Protein AF-A0A6L8GUC5-F1 (afdb_monomer_lite)

pLDDT: mean 73.07, std 18.6, range [39.16, 97.0]

Secondary structure (DSSP, 8-state):
---------------------------------------------SEEEEEEE-SS-EEEEEEETTS-S------S-HHHHHHHHHH--

Structure (mmCIF, N/CA/C/O backbone):
data_AF-A0A6L8GUC5-F1
#
_entry.id   AF-A0A6L8GUC5-F1
#
loop_
_atom_site.group_PDB
_atom_site.id
_atom_site.type_symbol
_atom_site.label_atom_id
_atom_site.label_alt_id
_atom_site.label_comp_id
_atom_site.label_asym_id
_atom_site.label_entity_id
_atom_site.label_seq_id
_atom_site.pdbx_PDB_ins_code
_atom_site.Cartn_x
_atom_site.Cartn_y
_atom_site.Cartn_z
_atom_site.occupancy
_atom_site.B_iso_or_equiv
_atom_site.auth_seq_id
_atom_site.auth_comp_id
_atom_site.auth_asym_id
_atom_site.auth_atom_id
_atom_site.pdbx_PDB_model_num
ATOM 1 N N . MET A 1 1 ? -47.041 -17.495 -67.214 1.00 46.00 1 MET A N 1
ATOM 2 C CA . MET A 1 1 ? -47.764 -18.762 -67.473 1.00 46.00 1 MET A CA 1
ATOM 3 C C . MET A 1 1 ? -47.271 -19.333 -68.798 1.00 46.00 1 MET A C 1
ATOM 5 O O . MET A 1 1 ? -47.222 -18.577 -69.756 1.00 46.00 1 MET A O 1
ATOM 9 N N . ARG A 1 2 ? -46.959 -20.638 -68.843 1.00 44.31 2 ARG A N 1
ATOM 10 C CA . ARG A 1 2 ? -46.430 -21.436 -69.979 1.00 44.31 2 ARG A CA 1
ATOM 11 C C . ARG A 1 2 ? -44.902 -21.463 -70.136 1.00 44.31 2 ARG A C 1
ATOM 13 O O . ARG A 1 2 ? -44.302 -20.837 -70.997 1.00 44.31 2 ARG A O 1
ATOM 20 N N . SER A 1 3 ? -44.328 -22.291 -69.272 1.00 44.06 3 SER A N 1
ATOM 21 C CA . SER A 1 3 ? -43.282 -23.268 -69.573 1.00 44.06 3 SER A CA 1
ATOM 22 C C . SER A 1 3 ? -43.318 -23.830 -71.001 1.00 44.06 3 SER A C 1
ATOM 24 O O . SER A 1 3 ? -44.384 -24.253 -71.445 1.00 44.06 3 SER A O 1
ATOM 26 N N . ARG A 1 4 ? -42.145 -23.961 -71.643 1.00 45.56 4 ARG A N 1
ATOM 27 C CA . ARG A 1 4 ? -41.763 -25.116 -72.482 1.00 45.56 4 ARG A CA 1
ATOM 28 C C . ARG A 1 4 ? -40.240 -25.323 -72.449 1.00 45.56 4 ARG A C 1
ATOM 30 O O . ARG A 1 4 ? -39.478 -24.504 -72.946 1.00 45.56 4 ARG A O 1
ATOM 37 N N . SER A 1 5 ? -39.848 -26.426 -71.822 1.00 44.97 5 SER A N 1
ATOM 38 C CA . SER A 1 5 ? -38.531 -27.080 -71.841 1.00 44.97 5 SER A CA 1
ATOM 39 C C . SER A 1 5 ? -38.211 -27.675 -73.243 1.00 44.97 5 SER A C 1
ATOM 41 O O . SER A 1 5 ? -39.000 -27.488 -74.167 1.00 44.97 5 SER A O 1
ATOM 43 N N . PRO A 1 6 ? -37.180 -28.528 -73.415 1.00 52.28 6 PRO A N 1
ATOM 44 C CA . PRO A 1 6 ? -35.756 -28.223 -73.581 1.00 52.28 6 PRO A CA 1
ATOM 45 C C . PRO A 1 6 ? -35.207 -28.754 -74.934 1.00 52.28 6 PRO A C 1
ATOM 47 O O . PRO A 1 6 ? -35.812 -29.617 -75.566 1.00 52.28 6 PRO A O 1
ATOM 50 N N . ALA A 1 7 ? -34.023 -28.315 -75.374 1.00 49.47 7 ALA A N 1
ATOM 51 C CA . ALA A 1 7 ? -33.326 -28.927 -76.515 1.00 49.47 7 ALA A CA 1
ATOM 52 C C . ALA A 1 7 ? -32.170 -29.810 -76.022 1.00 49.47 7 ALA A C 1
ATOM 54 O O . ALA A 1 7 ? -31.061 -29.350 -75.762 1.00 49.47 7 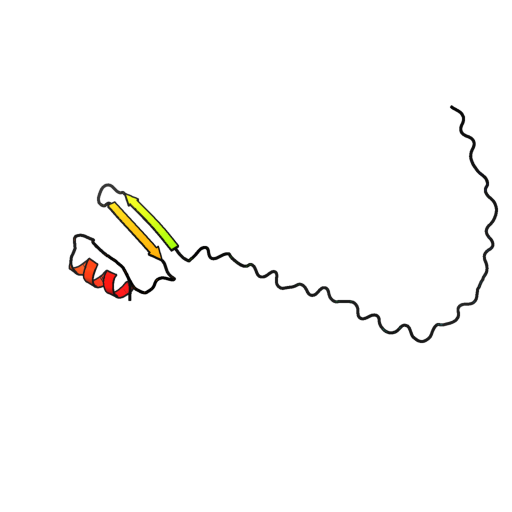ALA A O 1
ATOM 55 N N . PHE A 1 8 ? -32.462 -31.100 -75.881 1.00 49.47 8 PHE A N 1
ATOM 56 C CA . PHE A 1 8 ? -31.504 -32.173 -75.640 1.00 49.47 8 PHE A CA 1
ATOM 57 C C . PHE A 1 8 ? -30.896 -32.591 -76.985 1.00 49.47 8 PHE A C 1
ATOM 59 O O . PHE A 1 8 ? -31.599 -33.157 -77.823 1.00 49.47 8 PHE A O 1
ATOM 66 N N . ARG A 1 9 ? -29.605 -32.332 -77.233 1.00 54.75 9 ARG A N 1
ATOM 67 C CA . ARG A 1 9 ? -28.910 -32.977 -78.359 1.00 54.75 9 ARG A CA 1
ATOM 68 C C . ARG A 1 9 ? -27.417 -33.196 -78.102 1.00 54.75 9 ARG A C 1
ATOM 70 O O . ARG A 1 9 ? -26.587 -32.325 -78.309 1.00 54.75 9 ARG A O 1
ATOM 77 N N . ASN A 1 10 ? -27.148 -34.447 -77.740 1.00 39.16 10 ASN A N 1
ATOM 78 C CA . ASN A 1 10 ? -25.993 -35.280 -78.070 1.00 39.16 10 ASN A CA 1
ATOM 79 C C . ASN A 1 10 ? -24.582 -34.843 -77.665 1.00 39.16 10 ASN A C 1
ATOM 81 O O . ASN A 1 10 ? -23.851 -34.194 -78.409 1.00 39.16 10 ASN A O 1
ATOM 85 N N . ARG A 1 11 ? -24.157 -35.476 -76.561 1.00 48.25 11 ARG A N 1
ATOM 86 C CA . ARG A 1 11 ? -22.895 -36.221 -76.432 1.00 48.25 11 ARG A CA 1
ATOM 87 C C . ARG A 1 11 ? -22.184 -36.447 -77.776 1.00 48.25 11 ARG A C 1
ATOM 89 O O . ARG A 1 11 ? -22.610 -37.279 -78.576 1.00 48.25 11 ARG A O 1
ATOM 96 N N . ARG A 1 12 ? -21.027 -35.810 -77.951 1.00 45.62 12 ARG A N 1
ATOM 97 C CA . ARG A 1 12 ? -19.904 -36.429 -78.657 1.00 45.62 12 ARG A CA 1
ATOM 98 C C . ARG A 1 12 ? -18.814 -36.684 -77.633 1.00 45.62 12 ARG A C 1
ATOM 100 O O . ARG A 1 12 ? -18.110 -35.778 -77.210 1.00 45.62 12 ARG A O 1
ATOM 107 N N . VAL A 1 13 ? -18.756 -37.936 -77.200 1.00 51.56 13 VAL A N 1
ATOM 108 C CA . VAL A 1 13 ? -17.627 -38.503 -76.472 1.00 51.56 13 VAL A CA 1
ATOM 109 C C . VAL A 1 13 ? -16.463 -38.523 -77.458 1.00 51.56 13 VAL A C 1
ATOM 111 O O . VAL A 1 13 ? -16.462 -39.320 -78.391 1.00 51.56 13 VAL A O 1
ATOM 114 N N . THR A 1 14 ? -15.507 -37.613 -77.314 1.00 52.09 14 THR A N 1
ATOM 115 C CA . THR A 1 14 ? -14.204 -37.759 -77.965 1.00 52.09 14 THR A CA 1
ATOM 116 C C . THR A 1 14 ? -13.314 -38.569 -77.027 1.00 52.09 14 THR A C 1
ATOM 118 O O . THR A 1 14 ? -13.032 -38.086 -75.929 1.00 52.09 14 THR A O 1
ATOM 121 N N . PRO A 1 15 ? -12.852 -39.771 -77.407 1.00 53.00 15 PRO A N 1
ATOM 122 C CA . PRO A 1 15 ? -11.876 -40.508 -76.626 1.00 53.00 15 PRO A CA 1
ATOM 123 C C . PRO A 1 15 ? -10.509 -39.910 -76.956 1.00 53.00 15 PRO A C 1
ATOM 125 O O . PRO A 1 15 ? -9.774 -40.426 -77.794 1.00 53.00 15 PRO A O 1
ATOM 128 N N . ARG A 1 16 ? -10.183 -38.7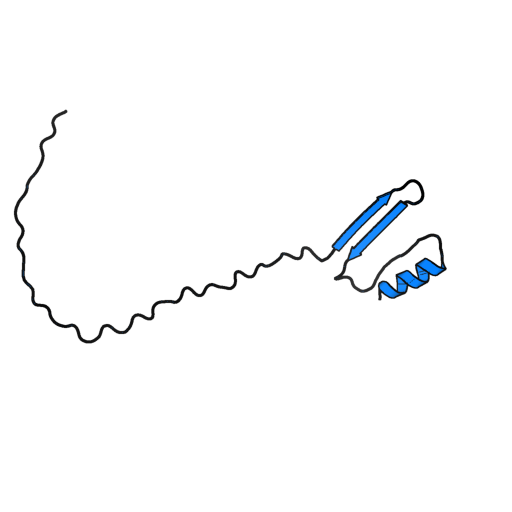48 -76.383 1.00 50.53 16 ARG A N 1
ATOM 129 C CA . ARG A 1 16 ? -8.857 -38.163 -76.585 1.00 50.53 16 ARG A CA 1
ATOM 130 C C . ARG A 1 16 ? -7.918 -38.739 -75.535 1.00 50.53 16 ARG A C 1
ATOM 132 O O . ARG A 1 16 ? -7.785 -38.196 -74.451 1.00 50.53 16 ARG A O 1
ATOM 139 N N . LEU A 1 17 ? -7.386 -39.903 -75.904 1.00 51.06 17 LEU A N 1
ATOM 140 C CA . LEU A 1 17 ? -6.038 -40.399 -75.646 1.00 51.06 17 LEU A CA 1
ATOM 141 C C . LEU A 1 17 ? -5.403 -39.888 -74.345 1.00 51.06 17 LEU A C 1
ATOM 143 O O . LEU A 1 17 ? -4.961 -38.744 -74.271 1.00 51.06 17 LEU A O 1
ATOM 147 N N . MET A 1 18 ? -5.330 -40.782 -73.359 1.00 56.41 18 MET A N 1
ATOM 148 C CA . MET A 1 18 ? -4.521 -40.637 -72.154 1.00 56.41 18 MET A CA 1
ATOM 149 C C . MET A 1 18 ? -3.052 -40.500 -72.568 1.00 56.41 18 MET A C 1
ATOM 151 O O . MET A 1 18 ? -2.337 -41.487 -72.718 1.00 56.41 18 MET A O 1
ATOM 155 N N . VAL A 1 19 ? -2.624 -39.267 -72.830 1.00 57.44 19 VAL A N 1
ATOM 156 C CA . VAL A 1 19 ? -1.211 -38.919 -72.791 1.00 57.44 19 VAL A CA 1
ATOM 157 C C . VAL A 1 19 ? -0.875 -38.900 -71.311 1.00 57.44 19 VAL A C 1
ATOM 159 O O . VAL A 1 19 ? -1.424 -38.117 -70.544 1.00 57.44 19 VAL A O 1
ATOM 162 N N . LEU A 1 20 ? -0.057 -39.861 -70.900 1.00 51.41 20 LEU A N 1
ATOM 163 C CA . LEU A 1 20 ? 0.661 -39.803 -69.640 1.00 51.41 20 LEU A CA 1
ATOM 164 C C . LEU A 1 20 ? 1.477 -38.511 -69.686 1.00 51.41 20 LEU A C 1
ATOM 166 O O . LEU A 1 20 ? 2.441 -38.453 -70.439 1.00 51.41 20 LEU A O 1
ATOM 170 N N . ASP A 1 21 ? 1.064 -37.477 -68.958 1.00 52.25 21 ASP A N 1
ATOM 171 C CA . ASP A 1 21 ? 1.913 -36.326 -68.665 1.00 52.25 21 ASP A CA 1
ATOM 172 C C . ASP A 1 21 ? 3.001 -36.802 -67.681 1.00 52.25 21 ASP A C 1
ATOM 174 O O . ASP A 1 21 ? 2.695 -37.008 -66.500 1.00 52.25 21 ASP A O 1
ATOM 178 N N . PRO A 1 22 ? 4.269 -37.035 -68.084 1.00 64.00 22 PRO A N 1
ATOM 179 C CA . PRO A 1 22 ? 5.332 -37.019 -67.098 1.00 64.00 22 PRO A CA 1
ATOM 180 C C . PRO A 1 22 ? 5.491 -35.554 -66.679 1.00 64.00 22 PRO A C 1
ATOM 182 O O . PRO A 1 22 ? 5.358 -34.655 -67.503 1.00 64.00 22 PRO A O 1
ATOM 185 N N . HIS A 1 23 ? 5.808 -35.306 -65.413 1.00 60.19 23 HIS A N 1
ATOM 186 C CA . HIS A 1 23 ? 6.010 -33.964 -64.849 1.00 60.19 23 HIS A CA 1
ATOM 187 C C . HIS A 1 23 ? 4.724 -33.251 -64.393 1.00 60.19 23 HIS A C 1
ATOM 189 O O . HIS A 1 23 ? 4.480 -32.096 -64.724 1.00 60.19 23 HIS A O 1
ATOM 195 N N . LEU A 1 24 ? 3.964 -33.890 -63.498 1.00 52.16 24 LEU A N 1
ATOM 196 C CA . LEU A 1 24 ? 3.413 -33.141 -62.365 1.00 52.16 24 LEU A CA 1
ATOM 197 C C . LEU A 1 24 ? 4.616 -32.718 -61.498 1.00 52.16 24 LEU A C 1
ATOM 199 O O . LEU A 1 24 ? 5.170 -33.582 -60.811 1.00 52.16 24 LEU A O 1
ATOM 203 N N . PRO A 1 25 ? 5.093 -31.452 -61.518 1.00 58.50 25 PRO A N 1
ATOM 204 C CA . PRO A 1 25 ? 5.946 -30.999 -60.434 1.00 58.50 25 PRO A CA 1
ATOM 205 C C . PRO A 1 25 ? 5.091 -31.120 -59.180 1.00 58.50 25 PRO A C 1
ATOM 207 O O . PRO A 1 25 ? 3.942 -30.676 -59.180 1.00 58.50 25 PRO A O 1
ATOM 210 N N . MET A 1 26 ? 5.612 -31.781 -58.147 1.00 60.19 26 MET A N 1
ATOM 211 C CA . MET A 1 26 ? 4.972 -31.805 -56.840 1.00 60.19 26 MET A CA 1
ATOM 212 C C . MET A 1 26 ? 4.596 -30.368 -56.483 1.00 60.19 26 MET A C 1
ATOM 214 O O . MET A 1 26 ? 5.462 -29.562 -56.144 1.00 60.19 26 MET A O 1
ATOM 218 N N . ALA A 1 27 ? 3.314 -30.030 -56.609 1.00 56.06 27 ALA A N 1
ATOM 219 C CA . ALA A 1 27 ? 2.785 -28.834 -56.005 1.00 56.06 27 ALA A CA 1
ATOM 220 C C . ALA A 1 27 ? 3.040 -29.045 -54.519 1.00 56.06 27 ALA A C 1
ATOM 222 O O . ALA A 1 27 ? 2.448 -29.936 -53.907 1.00 56.06 27 ALA A O 1
ATOM 223 N N . ALA A 1 28 ? 4.016 -28.315 -53.981 1.00 58.16 28 ALA A N 1
ATOM 224 C CA . ALA A 1 28 ? 4.224 -28.227 -52.555 1.00 58.16 28 ALA A CA 1
ATOM 225 C C . ALA A 1 28 ? 2.854 -27.904 -51.962 1.00 58.16 28 ALA A C 1
ATOM 227 O O . ALA A 1 28 ? 2.308 -26.833 -52.222 1.00 58.16 28 ALA A O 1
ATOM 228 N N . ILE A 1 29 ? 2.258 -28.867 -51.257 1.00 62.38 29 ILE A N 1
ATOM 229 C CA . ILE A 1 29 ? 1.064 -28.606 -50.467 1.00 62.38 29 ILE A CA 1
ATOM 230 C C . ILE A 1 29 ? 1.502 -27.485 -49.527 1.00 62.38 29 ILE A C 1
ATOM 232 O O . ILE A 1 29 ? 2.449 -27.702 -48.761 1.00 62.38 29 ILE A O 1
ATOM 236 N N . PRO A 1 30 ? 0.909 -26.283 -49.600 1.00 62.16 30 PRO A N 1
ATOM 237 C CA . PRO A 1 30 ? 1.207 -25.278 -48.612 1.00 62.16 30 PRO A CA 1
ATOM 238 C C . PRO A 1 30 ? 0.624 -25.842 -47.324 1.00 62.16 30 PRO A C 1
ATOM 240 O O . PRO A 1 30 ? -0.592 -25.885 -47.143 1.00 62.16 30 PRO A O 1
ATOM 243 N N . ILE A 1 31 ? 1.495 -26.357 -46.455 1.00 65.50 31 ILE A N 1
ATOM 244 C CA . ILE A 1 31 ? 1.158 -26.508 -45.046 1.00 65.50 31 ILE A CA 1
ATOM 245 C C . ILE A 1 31 ? 0.559 -25.161 -44.643 1.00 65.50 31 ILE A C 1
ATOM 247 O O . ILE A 1 31 ? 1.246 -24.148 -44.816 1.00 65.50 31 ILE A O 1
ATOM 251 N N . PRO A 1 32 ? -0.704 -25.098 -44.175 1.00 59.25 32 PRO A N 1
ATOM 252 C CA . PRO A 1 32 ? -1.158 -23.894 -43.519 1.00 59.25 32 PRO A CA 1
ATOM 253 C C . PRO A 1 32 ? -0.183 -23.728 -42.364 1.00 59.25 32 PRO A C 1
ATOM 255 O O . PRO A 1 32 ? -0.157 -24.549 -41.447 1.00 59.25 32 PRO A O 1
ATOM 258 N N . GLN A 1 33 ? 0.705 -22.739 -42.466 1.00 65.44 33 GLN A N 1
ATOM 259 C CA . GLN A 1 33 ? 1.467 -22.297 -41.321 1.00 65.44 33 GLN A CA 1
ATOM 260 C C . GLN A 1 33 ? 0.393 -21.820 -40.359 1.00 65.44 33 GLN A C 1
ATOM 262 O O . GLN A 1 33 ? -0.127 -20.714 -40.493 1.00 65.44 33 GLN A O 1
ATOM 267 N N . SER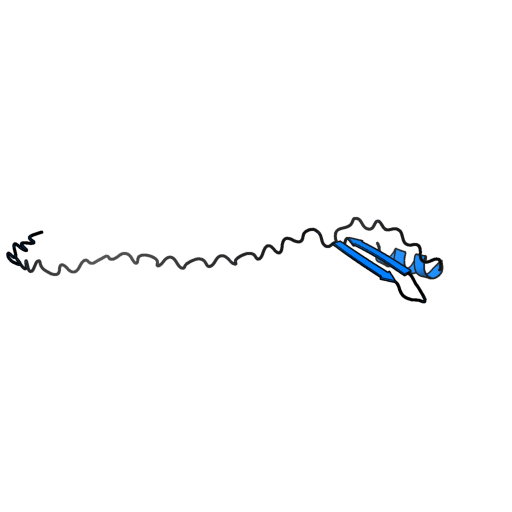 A 1 34 ? -0.026 -22.711 -39.460 1.00 62.78 34 SER A N 1
ATOM 268 C CA . SER A 1 34 ? -0.707 -22.345 -38.241 1.00 62.78 34 SER A CA 1
ATOM 269 C C . SER A 1 34 ? 0.278 -21.418 -37.565 1.00 62.78 34 SER A C 1
ATOM 271 O O . SER A 1 34 ? 1.196 -21.860 -36.875 1.00 62.78 34 SER A O 1
ATOM 273 N N . ALA A 1 35 ? 0.153 -20.127 -37.872 1.00 64.69 35 ALA A N 1
ATOM 274 C CA . ALA A 1 35 ? 0.749 -19.095 -37.070 1.00 64.69 35 ALA A CA 1
ATOM 275 C C . ALA A 1 35 ? 0.389 -19.495 -35.639 1.00 64.69 35 ALA A C 1
ATOM 277 O O . ALA A 1 35 ? -0.792 -19.784 -35.396 1.00 64.69 35 ALA A O 1
ATOM 278 N N . PRO A 1 36 ? 1.351 -19.593 -34.704 1.00 62.12 36 PRO A N 1
ATOM 279 C CA . PRO A 1 36 ? 0.956 -19.517 -33.318 1.00 62.12 36 PRO A CA 1
ATOM 280 C C . PRO A 1 36 ? 0.164 -18.219 -33.266 1.00 62.12 36 PRO A C 1
ATOM 282 O O . PRO A 1 36 ? 0.715 -17.150 -33.534 1.00 62.12 36 PRO A O 1
ATOM 285 N N . SER A 1 37 ? -1.157 -18.326 -33.098 1.00 59.88 37 SER A N 1
ATOM 286 C CA . SER A 1 37 ? -1.982 -17.190 -32.751 1.00 59.88 37 SER A CA 1
ATOM 287 C C . SER A 1 37 ? -1.338 -16.724 -31.470 1.00 59.88 37 SER A C 1
ATOM 289 O O . SER A 1 37 ? -1.518 -17.349 -30.427 1.00 59.88 37 SER A O 1
ATOM 291 N N . ALA A 1 38 ? -0.440 -15.748 -31.596 1.00 61.62 38 ALA A N 1
ATOM 292 C CA . ALA A 1 38 ? 0.138 -15.077 -30.473 1.00 61.62 38 ALA A CA 1
ATOM 293 C C . ALA A 1 38 ? -1.097 -14.549 -29.775 1.00 61.62 38 ALA A C 1
ATOM 295 O O . ALA A 1 38 ? -1.754 -13.626 -30.257 1.00 61.62 38 ALA A O 1
ATOM 296 N N . ILE A 1 39 ? -1.486 -15.245 -28.712 1.00 59.84 39 ILE A N 1
ATOM 297 C CA . ILE A 1 39 ? -2.333 -14.687 -27.693 1.00 59.84 39 ILE A CA 1
ATOM 298 C C . ILE A 1 39 ? -1.499 -13.530 -27.171 1.00 59.84 39 ILE A C 1
ATOM 300 O O . ILE A 1 39 ? -0.681 -13.670 -26.269 1.00 59.84 39 ILE A O 1
ATOM 304 N N . ASN A 1 40 ? -1.599 -12.394 -27.852 1.00 62.72 40 ASN A N 1
ATOM 305 C CA . ASN A 1 40 ? -1.145 -11.149 -27.302 1.00 62.72 40 ASN A CA 1
ATOM 306 C C . ASN A 1 40 ? -2.178 -10.890 -26.218 1.00 62.72 40 ASN A C 1
ATOM 308 O O . ASN A 1 40 ? -3.256 -10.355 -26.463 1.00 62.72 40 ASN A O 1
ATOM 312 N N . VAL A 1 41 ? -1.918 -11.494 -25.056 1.00 63.06 41 VAL A N 1
ATOM 313 C CA . VAL A 1 41 ? -2.550 -11.102 -23.816 1.00 63.06 41 VAL A CA 1
ATOM 314 C C . VAL A 1 41 ? -2.062 -9.682 -23.671 1.00 63.06 41 VAL A C 1
ATOM 316 O O . VAL A 1 41 ? -0.925 -9.480 -23.242 1.00 63.06 41 VAL A O 1
ATOM 319 N N . ASP A 1 42 ? -2.877 -8.753 -24.169 1.00 57.72 42 ASP A N 1
ATOM 320 C CA . ASP A 1 42 ? -2.756 -7.327 -23.943 1.00 57.72 42 ASP A CA 1
ATOM 321 C C . ASP A 1 42 ? -2.629 -7.187 -22.429 1.00 57.72 42 ASP A C 1
ATOM 323 O O . ASP A 1 42 ? -3.606 -7.234 -21.681 1.00 57.72 42 ASP A O 1
ATOM 327 N N . HIS A 1 43 ? -1.384 -7.169 -21.957 1.00 59.97 43 HIS A N 1
ATOM 328 C CA . HIS A 1 43 ? -1.058 -6.771 -20.609 1.00 59.97 43 HIS A CA 1
ATOM 329 C C . HIS A 1 43 ? -1.187 -5.255 -20.641 1.00 59.97 43 HIS A C 1
ATOM 331 O O . HIS A 1 43 ? -0.188 -4.538 -20.648 1.00 59.97 43 HIS A O 1
ATOM 337 N N . ASP A 1 44 ? -2.436 -4.786 -20.717 1.00 63.91 44 ASP A N 1
ATOM 338 C CA . ASP A 1 44 ? -2.824 -3.505 -20.145 1.00 63.91 44 ASP A CA 1
ATOM 339 C C . ASP A 1 44 ? -2.154 -3.499 -18.763 1.00 63.91 44 ASP A C 1
ATOM 341 O O . ASP A 1 44 ? -2.377 -4.426 -17.980 1.00 63.91 44 ASP A O 1
ATOM 345 N N . GLY A 1 45 ? -1.131 -2.647 -18.605 1.00 76.94 45 GLY A N 1
ATOM 346 C CA . GLY A 1 45 ? 0.054 -2.915 -17.770 1.00 76.94 45 GLY A CA 1
ATOM 347 C C . GLY A 1 45 ? -0.258 -3.526 -16.406 1.00 76.94 45 GLY A C 1
ATOM 348 O O . GLY A 1 45 ? -1.278 -3.180 -15.818 1.00 76.94 45 GLY A O 1
ATOM 349 N N . ARG A 1 46 ? 0.616 -4.413 -15.893 1.00 88.00 46 ARG A N 1
ATOM 350 C CA . ARG A 1 46 ? 0.383 -5.298 -14.728 1.00 88.00 46 ARG A CA 1
ATOM 351 C C . ARG A 1 46 ? 0.113 -4.532 -13.430 1.00 88.00 46 ARG A C 1
ATOM 353 O O . ARG A 1 46 ? 0.935 -4.487 -12.513 1.00 88.00 46 ARG A O 1
ATOM 360 N N . THR A 1 47 ? -1.073 -3.957 -13.353 1.00 90.62 47 THR A N 1
ATOM 361 C CA . THR A 1 47 ? -1.490 -3.001 -12.344 1.00 90.62 47 THR A CA 1
ATOM 362 C C . THR A 1 47 ? -2.737 -3.539 -11.669 1.00 90.62 47 THR A C 1
ATOM 364 O O . THR A 1 47 ? -3.665 -4.012 -12.321 1.00 90.62 47 THR A O 1
ATOM 367 N N . GLY A 1 48 ? -2.756 -3.491 -10.343 1.00 91.81 48 GLY A N 1
ATOM 368 C CA . GLY A 1 48 ? -3.869 -3.951 -9.529 1.00 91.81 48 GLY A CA 1
ATOM 369 C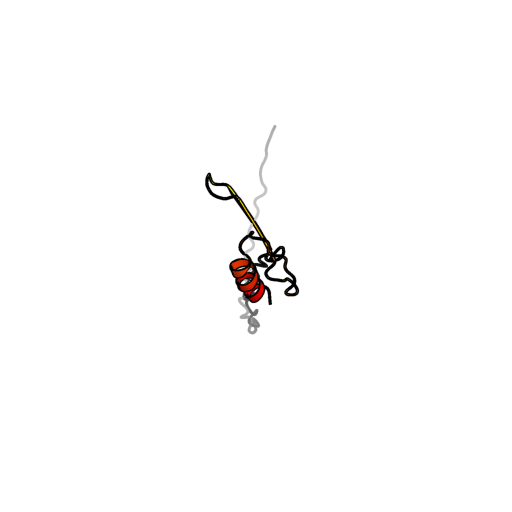 C . GLY A 1 48 ? -4.194 -2.939 -8.444 1.00 91.81 48 GLY A C 1
ATOM 370 O O . GLY A 1 48 ? -3.298 -2.372 -7.820 1.00 91.81 48 GLY A O 1
ATOM 371 N N . SER A 1 49 ? -5.485 -2.730 -8.206 1.00 94.06 49 SER A N 1
ATOM 372 C CA . SER A 1 49 ? -5.986 -1.932 -7.087 1.00 94.06 49 SER A CA 1
ATOM 373 C C . SER A 1 49 ? -6.911 -2.777 -6.229 1.00 94.06 49 SER A C 1
ATOM 375 O O . SER A 1 49 ? -7.786 -3.465 -6.754 1.00 94.06 49 SER A O 1
ATOM 377 N N . VAL A 1 50 ? -6.722 -2.732 -4.912 1.00 94.88 50 VAL A N 1
ATOM 378 C CA . VAL A 1 50 ? -7.545 -3.463 -3.946 1.00 94.88 50 VAL A CA 1
ATOM 379 C C . VAL A 1 50 ? -7.919 -2.530 -2.807 1.00 94.88 50 VAL A C 1
ATOM 381 O O . VAL A 1 50 ? -7.058 -1.916 -2.179 1.00 94.88 50 VAL A O 1
ATOM 384 N N . GLU A 1 51 ? -9.210 -2.470 -2.505 1.00 96.81 51 GLU A N 1
ATOM 385 C CA . GLU A 1 51 ? -9.725 -1.855 -1.288 1.00 96.81 51 GLU A CA 1
ATOM 386 C C . GLU A 1 51 ? -10.460 -2.912 -0.467 1.00 96.81 51 GLU A C 1
ATOM 388 O O . GLU A 1 51 ? -11.278 -3.675 -0.984 1.00 96.81 51 GLU A O 1
ATOM 393 N N . ARG A 1 52 ? -10.151 -2.971 0.828 1.00 96.62 52 ARG A N 1
ATOM 394 C CA . ARG A 1 52 ? -10.807 -3.866 1.775 1.00 96.62 52 ARG A CA 1
ATOM 395 C C . ARG A 1 52 ? -11.174 -3.096 3.027 1.00 96.62 52 ARG A C 1
ATOM 397 O O . ARG A 1 52 ? -10.312 -2.529 3.693 1.00 96.62 52 ARG A O 1
ATOM 404 N N . VAL A 1 53 ? -12.451 -3.162 3.377 1.00 96.88 53 VAL A N 1
ATOM 405 C CA . VAL A 1 53 ? -12.995 -2.558 4.591 1.00 96.88 53 VAL A CA 1
ATOM 406 C C . VAL A 1 53 ? -13.587 -3.663 5.453 1.00 96.88 53 VAL A C 1
ATOM 408 O O . VAL A 1 53 ? -14.440 -4.425 4.996 1.00 96.88 53 VAL A O 1
ATOM 411 N N . THR A 1 54 ? -13.123 -3.770 6.693 1.00 96.69 54 THR A N 1
ATOM 412 C CA . THR A 1 54 ? -13.741 -4.604 7.731 1.00 96.69 54 THR A CA 1
ATOM 413 C C . THR A 1 54 ? -14.092 -3.743 8.944 1.00 96.69 54 THR A C 1
ATOM 415 O O . THR A 1 54 ? -13.970 -2.520 8.904 1.00 96.69 54 THR A O 1
ATOM 418 N N . ARG A 1 55 ? -14.571 -4.359 10.030 1.00 97.00 55 ARG A N 1
ATOM 419 C CA . ARG A 1 55 ? -14.872 -3.631 11.275 1.00 97.00 55 ARG A CA 1
ATOM 420 C C . ARG A 1 55 ? -13.615 -3.191 12.023 1.00 97.00 55 ARG A C 1
ATOM 422 O O . ARG A 1 55 ? -13.686 -2.301 12.860 1.00 97.00 55 ARG A O 1
ATOM 429 N N . GLU A 1 56 ? -12.495 -3.837 11.739 1.00 96.25 56 GLU A N 1
ATOM 430 C CA . GLU A 1 56 ? -11.227 -3.680 12.437 1.00 96.25 56 GLU A CA 1
ATOM 431 C C . GLU A 1 56 ? -10.269 -2.761 11.677 1.00 96.25 56 GLU A C 1
ATOM 433 O O . GLU A 1 56 ? -9.507 -2.025 12.296 1.00 96.25 56 GLU A O 1
ATOM 438 N N . THR A 1 57 ? -10.273 -2.814 10.340 1.00 94.38 57 THR A N 1
ATOM 439 C CA . THR A 1 57 ? -9.302 -2.083 9.523 1.00 94.38 57 THR A CA 1
ATOM 440 C C . THR A 1 57 ? -9.846 -1.722 8.143 1.00 94.38 57 THR A C 1
ATOM 442 O O . THR A 1 57 ? -10.723 -2.393 7.592 1.00 94.38 57 THR A O 1
ATOM 445 N N . GLN A 1 58 ? -9.284 -0.662 7.573 1.00 95.50 58 GLN A N 1
ATOM 446 C CA . GLN A 1 58 ? -9.493 -0.246 6.195 1.00 95.50 58 GLN A CA 1
ATOM 447 C C . GLN A 1 58 ? -8.139 -0.208 5.489 1.00 95.50 58 GLN A C 1
ATOM 449 O O . GLN A 1 58 ? -7.232 0.506 5.911 1.00 95.50 58 GLN A O 1
ATOM 454 N N . VAL A 1 59 ? -8.017 -0.967 4.402 1.00 94.19 59 VAL A N 1
ATOM 455 C CA . VAL A 1 59 ? -6.776 -1.115 3.637 1.00 94.19 59 VAL A CA 1
ATOM 456 C C . VAL A 1 59 ? -7.030 -0.745 2.181 1.00 94.19 59 VAL A C 1
ATOM 458 O O . VAL A 1 59 ? -7.983 -1.233 1.573 1.00 94.19 59 VAL A O 1
ATOM 461 N N . ARG A 1 60 ? -6.157 0.096 1.620 1.00 95.12 60 ARG A N 1
ATOM 462 C CA . ARG A 1 60 ? -6.135 0.472 0.201 1.00 95.12 60 ARG A CA 1
ATOM 463 C C . ARG A 1 60 ? -4.744 0.198 -0.358 1.00 95.12 60 ARG A C 1
ATOM 465 O O . ARG A 1 60 ? -3.761 0.643 0.225 1.00 95.12 60 ARG A O 1
ATOM 472 N N . LEU A 1 61 ? -4.674 -0.529 -1.467 1.00 93.00 61 LEU A N 1
ATOM 473 C CA . LEU A 1 61 ? -3.434 -0.896 -2.142 1.00 93.00 61 LEU A CA 1
ATOM 474 C C . LEU A 1 61 ? -3.557 -0.598 -3.634 1.00 93.00 61 LEU A C 1
ATOM 476 O O . LEU A 1 61 ? -4.523 -1.015 -4.268 1.00 93.00 61 LEU A O 1
ATOM 480 N N . HIS A 1 62 ? -2.548 0.068 -4.183 1.00 92.44 62 HIS A N 1
ATOM 481 C CA . HIS A 1 62 ? -2.341 0.222 -5.616 1.00 92.44 62 HIS A CA 1
ATOM 482 C C . HIS A 1 62 ? -0.940 -0.292 -5.943 1.00 92.44 62 HIS A C 1
ATOM 484 O O . HIS A 1 62 ? 0.039 0.191 -5.376 1.00 92.44 62 HIS A O 1
ATOM 490 N N . LEU A 1 63 ? -0.840 -1.274 -6.833 1.00 91.00 63 LEU A N 1
ATOM 491 C CA . LEU A 1 63 ? 0.415 -1.927 -7.188 1.00 91.00 63 LEU A CA 1
ATOM 492 C C . LEU A 1 63 ? 0.580 -1.929 -8.702 1.00 91.00 63 LEU A C 1
ATOM 494 O O . LEU A 1 63 ? -0.313 -2.382 -9.407 1.00 91.00 63 LEU A O 1
ATOM 498 N N . ASN A 1 64 ? 1.733 -1.467 -9.178 1.00 90.44 64 ASN A N 1
ATOM 499 C CA . ASN A 1 64 ? 2.162 -1.591 -10.567 1.00 90.44 64 ASN A CA 1
ATOM 500 C C . ASN A 1 64 ? 3.435 -2.450 -10.604 1.00 90.44 64 ASN A C 1
ATOM 502 O O . ASN A 1 64 ? 4.472 -2.026 -10.097 1.00 90.44 64 ASN A O 1
ATOM 506 N N . LEU A 1 65 ? 3.350 -3.650 -11.186 1.00 88.56 65 LEU A N 1
ATOM 507 C CA . LEU A 1 65 ? 4.470 -4.596 -11.279 1.00 88.56 65 LEU A CA 1
ATOM 508 C C . LEU A 1 65 ? 5.510 -4.204 -12.344 1.00 88.56 65 LEU A C 1
ATOM 510 O O . LEU A 1 65 ? 6.595 -4.777 -12.369 1.00 88.56 65 LEU A O 1
ATOM 514 N N . ASP A 1 66 ? 5.181 -3.251 -13.217 1.00 87.88 66 ASP A N 1
ATOM 515 C CA . ASP A 1 66 ? 6.058 -2.681 -14.247 1.00 87.88 66 ASP A CA 1
ATOM 516 C C . ASP A 1 66 ? 6.620 -1.299 -13.834 1.00 87.88 66 ASP A C 1
ATOM 518 O O . ASP A 1 66 ? 7.139 -0.551 -14.663 1.00 87.88 66 ASP A O 1
ATOM 522 N N . GLY A 1 67 ? 6.478 -0.923 -12.557 1.00 83.38 67 GLY A N 1
ATOM 523 C CA . GLY A 1 67 ? 6.906 0.371 -12.021 1.00 83.38 67 GLY A CA 1
ATOM 524 C C . GLY A 1 67 ? 8.423 0.525 -11.840 1.00 83.38 67 GLY A C 1
ATOM 525 O O . GLY A 1 67 ? 9.198 -0.416 -11.965 1.00 83.38 67 GLY A O 1
ATOM 526 N N . THR A 1 68 ? 8.858 1.739 -11.492 1.00 83.00 68 THR A N 1
ATOM 527 C CA . THR A 1 6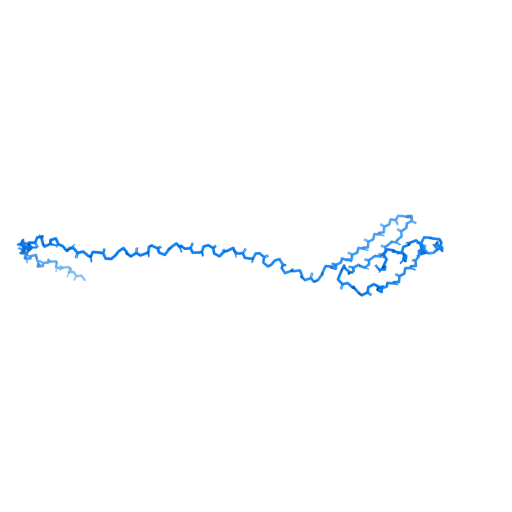8 ? 10.278 2.121 -11.332 1.00 83.00 68 THR A CA 1
ATOM 528 C C . THR A 1 68 ? 10.818 1.949 -9.905 1.00 83.00 68 THR A C 1
ATOM 530 O O . THR A 1 68 ? 11.764 2.634 -9.525 1.00 83.00 68 THR A O 1
ATOM 533 N N . GLY A 1 69 ? 10.183 1.107 -9.086 1.00 80.31 69 GLY A N 1
ATOM 534 C CA . GLY A 1 69 ? 10.553 0.921 -7.677 1.00 80.31 69 GLY A CA 1
ATOM 535 C C . GLY A 1 69 ? 10.263 2.130 -6.775 1.00 80.31 69 GLY A C 1
ATOM 536 O O . GLY A 1 69 ? 10.919 2.349 -5.759 1.00 80.31 69 GLY A O 1
ATOM 537 N N . CYS A 1 70 ? 9.300 2.973 -7.161 1.00 81.50 70 CYS A N 1
ATOM 538 C CA . CYS A 1 70 ? 8.825 4.089 -6.344 1.00 81.50 70 CYS A CA 1
ATOM 539 C C . CYS A 1 70 ? 7.487 3.720 -5.699 1.00 81.50 70 CYS A C 1
ATOM 541 O O . CYS A 1 70 ? 6.552 3.323 -6.395 1.00 81.50 70 CYS A O 1
ATOM 543 N N . GLY A 1 71 ? 7.373 3.889 -4.383 1.00 85.12 71 GLY A N 1
ATOM 544 C CA . GLY A 1 71 ? 6.153 3.582 -3.645 1.00 85.12 71 GLY A CA 1
ATOM 545 C C . GLY A 1 71 ? 6.071 4.351 -2.333 1.00 85.12 71 GLY A C 1
ATOM 546 O O . GLY A 1 71 ? 7.084 4.775 -1.781 1.00 85.12 71 GLY A O 1
ATOM 547 N N . GLN A 1 72 ? 4.843 4.546 -1.865 1.00 88.69 72 GLN A N 1
ATOM 548 C CA . GLN A 1 72 ? 4.518 5.191 -0.599 1.00 88.69 72 GLN A CA 1
ATOM 549 C C . GLN A 1 72 ? 3.710 4.202 0.236 1.00 88.69 72 GLN A C 1
ATOM 551 O O . GLN A 1 72 ? 2.757 3.603 -0.264 1.00 88.69 72 GLN A O 1
ATOM 556 N N . VAL A 1 73 ? 4.103 4.019 1.495 1.00 90.56 73 VAL A N 1
ATOM 557 C CA . VAL A 1 73 ? 3.441 3.105 2.426 1.00 90.56 73 VAL A CA 1
ATOM 558 C C . VAL A 1 73 ? 3.195 3.834 3.738 1.00 90.56 73 VAL A C 1
ATOM 560 O O . VAL A 1 73 ? 4.121 4.399 4.311 1.00 90.56 73 VAL A O 1
ATOM 563 N N . GLU A 1 74 ? 1.947 3.808 4.199 1.00 90.56 74 GLU A N 1
ATOM 564 C CA . GLU A 1 74 ? 1.523 4.421 5.457 1.00 90.56 74 GLU A CA 1
ATOM 565 C C . GLU A 1 74 ? 0.513 3.497 6.148 1.00 90.56 74 GLU A C 1
ATOM 567 O O . GLU A 1 74 ? -0.649 3.409 5.752 1.00 90.56 74 GLU A O 1
ATOM 572 N N . THR A 1 75 ? 0.953 2.776 7.179 1.00 88.56 75 THR A N 1
ATOM 573 C CA . THR A 1 75 ? 0.120 1.803 7.911 1.00 88.56 75 THR A CA 1
ATOM 574 C C . THR A 1 75 ? -0.103 2.180 9.375 1.00 88.56 75 THR A C 1
ATOM 576 O O . THR A 1 75 ? -0.699 1.412 10.125 1.00 88.56 75 THR A O 1
ATOM 579 N N . THR A 1 76 ? 0.351 3.367 9.808 1.00 91.38 76 THR A N 1
ATOM 580 C CA . THR A 1 76 ? 0.356 3.833 11.219 1.00 91.38 76 THR A CA 1
ATOM 581 C C . THR A 1 76 ? 1.275 3.015 12.144 1.00 91.38 76 THR A C 1
ATOM 583 O O . THR A 1 76 ? 1.509 3.402 13.287 1.00 91.38 76 THR A O 1
ATOM 586 N N . ILE A 1 77 ? 1.856 1.915 11.655 1.00 94.38 77 ILE A N 1
ATOM 587 C CA . ILE A 1 77 ? 2.809 1.069 12.371 1.00 94.38 77 ILE A CA 1
ATOM 588 C C . ILE A 1 77 ? 4.188 1.271 11.725 1.00 94.38 77 ILE A C 1
ATOM 590 O O . ILE A 1 77 ? 4.467 0.658 10.693 1.00 94.38 77 ILE A O 1
ATOM 594 N N . PRO A 1 78 ? 5.093 2.059 12.337 1.00 91.81 78 PRO A N 1
ATOM 595 C CA . PRO A 1 78 ? 6.355 2.447 11.700 1.00 91.81 78 PRO A CA 1
ATOM 596 C C . PRO A 1 78 ? 7.215 1.256 11.265 1.00 91.81 78 PRO A C 1
ATOM 598 O O . PRO A 1 78 ? 7.817 1.259 10.197 1.00 91.81 78 PRO A O 1
ATOM 601 N N . PHE A 1 79 ? 7.241 0.193 12.072 1.00 94.94 79 PHE A N 1
ATOM 602 C CA . PHE A 1 79 ? 7.979 -1.023 11.733 1.00 94.94 79 PHE A CA 1
ATOM 603 C C . PHE A 1 79 ? 7.444 -1.706 10.465 1.00 94.94 79 PHE A C 1
ATOM 605 O O . PHE A 1 79 ? 8.226 -2.186 9.647 1.00 94.94 79 PHE A O 1
ATOM 612 N N . LEU A 1 80 ? 6.121 -1.741 10.287 1.00 94.38 80 LEU A N 1
ATOM 613 C CA . LEU A 1 80 ? 5.504 -2.349 9.114 1.00 94.38 80 LEU A CA 1
ATOM 614 C C . LEU A 1 80 ? 5.795 -1.525 7.855 1.00 94.38 80 LEU A C 1
ATOM 616 O O . LEU A 1 80 ? 6.125 -2.107 6.824 1.00 94.38 80 LEU A O 1
ATOM 620 N N . ASP A 1 81 ? 5.767 -0.195 7.959 1.00 92.12 81 ASP A N 1
ATOM 621 C CA . ASP A 1 81 ? 6.130 0.702 6.856 1.00 92.12 81 ASP A CA 1
ATOM 622 C C . ASP A 1 81 ? 7.572 0.441 6.398 1.00 92.12 81 ASP A C 1
ATOM 624 O O . ASP A 1 81 ? 7.828 0.263 5.206 1.00 92.12 81 ASP A O 1
ATOM 628 N N . HIS A 1 82 ? 8.508 0.301 7.345 1.00 91.88 82 HIS A N 1
ATOM 629 C CA . HIS A 1 82 ? 9.894 -0.054 7.031 1.00 91.88 82 HIS A CA 1
ATOM 630 C C . HIS A 1 82 ? 10.018 -1.392 6.292 1.00 91.88 82 HIS A C 1
ATOM 632 O O . HIS A 1 82 ? 10.800 -1.490 5.346 1.00 91.88 82 HIS A O 1
ATOM 638 N N . MET A 1 83 ? 9.261 -2.415 6.699 1.00 93.31 83 MET A N 1
ATOM 639 C CA . MET A 1 83 ? 9.284 -3.731 6.051 1.00 93.31 83 MET A CA 1
ATOM 640 C C . MET A 1 83 ? 8.697 -3.693 4.641 1.00 93.31 83 MET A C 1
ATOM 642 O O . MET A 1 83 ? 9.289 -4.239 3.713 1.00 93.31 83 MET A O 1
ATOM 646 N N . LEU A 1 84 ? 7.561 -3.025 4.457 1.00 92.38 84 LEU A N 1
ATOM 647 C CA . LEU A 1 84 ? 6.899 -2.942 3.157 1.00 92.38 84 LEU A CA 1
ATOM 648 C C . LEU A 1 84 ? 7.705 -2.114 2.151 1.00 92.38 84 LEU A C 1
ATOM 650 O O . LEU A 1 84 ? 7.726 -2.461 0.973 1.00 92.38 84 LEU A O 1
ATOM 654 N N . MET A 1 85 ? 8.446 -1.099 2.604 1.00 90.44 85 MET A N 1
ATOM 655 C CA . MET A 1 85 ? 9.364 -0.348 1.741 1.00 90.44 85 MET A CA 1
ATOM 656 C C . MET A 1 85 ? 10.476 -1.215 1.131 1.00 90.44 85 MET A C 1
ATOM 658 O O . MET A 1 85 ? 10.948 -0.901 0.044 1.00 90.44 85 MET A O 1
ATOM 662 N N . GLN A 1 86 ? 10.875 -2.323 1.769 1.00 89.81 86 GLN A N 1
ATOM 663 C CA . GLN A 1 86 ? 11.857 -3.250 1.183 1.00 89.81 86 GLN A CA 1
ATOM 664 C C . GLN A 1 86 ? 11.294 -4.033 -0.010 1.00 89.81 86 GLN A C 1
ATOM 666 O O . GLN A 1 86 ? 12.056 -4.469 -0.865 1.00 89.81 86 GLN A O 1
ATOM 671 N N . LEU A 1 87 ? 9.971 -4.210 -0.079 1.00 88.19 87 LEU A N 1
ATOM 672 C CA . LEU A 1 87 ? 9.307 -4.915 -1.181 1.00 88.19 87 LEU A CA 1
ATOM 673 C C . LEU A 1 87 ? 9.113 -4.035 -2.422 1.00 88.19 87 LEU A C 1
ATOM 675 O O . LEU A 1 87 ? 8.800 -4.552 -3.488 1.00 88.19 87 LEU A O 1
ATOM 679 N N . VAL A 1 88 ? 9.250 -2.718 -2.266 1.00 83.81 88 VAL A N 1
ATOM 680 C CA . VAL A 1 88 ? 9.059 -1.724 -3.330 1.00 83.81 88 VAL A CA 1
ATOM 681 C C . VAL A 1 88 ? 10.317 -1.567 -4.197 1.00 83.81 88 VAL A C 1
ATOM 683 O O . VAL A 1 88 ? 10.208 -1.025 -5.291 1.00 83.81 88 VA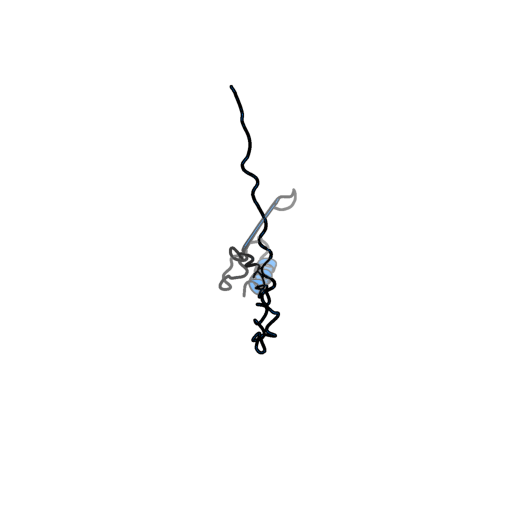L A O 1
ATOM 686 N N . SER A 1 89 ? 11.484 -2.022 -3.722 1.00 61.41 89 SER A N 1
ATOM 687 C CA . SER A 1 89 ? 12.791 -1.807 -4.366 1.00 61.41 89 SER A CA 1
ATOM 688 C C . SER A 1 89 ? 12.986 -2.529 -5.697 1.00 61.41 89 SER A C 1
ATOM 690 O O . SER A 1 89 ? 12.429 -3.630 -5.892 1.00 61.41 89 SER A O 1
#

Foldseek 3Di:
DDDDDDDDDDDDDDPPDPPPDDDPPPPPPPPPPPPVPPPPVVCPFPWDWDWDDDPVDTDTDIDGPPDPLDDDDDDVDVVVRVVVSVVSD

Sequence (89 aa):
MRSRSPAFRNRRVTPRLMVLDPHLPMAAIPIPQSAPSAINVDHDGRTGSVERVTRETQVRLHLNLDGTGCGQVETTIPFLDHMLMQLVS

Radius of gyration: 38.08 Å; chains: 1; bounding box: 61×46×91 Å